Protein AF-C0DS28-F1 (afdb_monomer)

Radius of gyration: 13.43 Å; Cα contacts (8 Å, |Δi|>4): 201; chains: 1; bounding box: 32×34×30 Å

pLDDT: mean 81.68, std 7.48, range [54.5, 90.12]

Nearest PDB structures (foldseek):
  6qbq-assembly1_B  TM=6.627E-01  e=3.419E-02  Saccharomyces cerevisiae
  6qbr-assembly1_B  TM=6.363E-01  e=2.656E-02  Saccharomyces cerevisiae
  6qbp-assembly1_A  TM=6.637E-01  e=1.135E-01  Saccharomyces cerevisiae
  6qbn-assembly1_A  TM=6.583E-01  e=2.003E-01  Saccharomyces cerevisiae S288C
  8aj2-assembly2_B  TM=6.557E-01  e=2.133E-01  Saccharomyces cerevisiae

Structure (mmCIF, N/CA/C/O backbone):
data_AF-C0DS28-F1
#
_entry.id   AF-C0DS28-F1
#
loop_
_atom_site.group_PDB
_atom_site.id
_atom_site.type_symbol
_atom_site.label_atom_id
_atom_site.label_alt_id
_atom_site.label_comp_id
_atom_site.label_asym_id
_atom_site.label_entity_id
_atom_site.label_seq_id
_atom_site.pdbx_PDB_ins_code
_atom_site.Cartn_x
_atom_site.Cartn_y
_atom_site.Cartn_z
_atom_site.occupancy
_atom_site.B_iso_or_equiv
_atom_site.auth_seq_id
_atom_site.auth_comp_id
_atom_site.auth_asym_id
_atom_site.auth_atom_id
_atom_site.pdbx_PDB_model_num
ATOM 1 N N . MET A 1 1 ? 3.382 16.000 1.398 1.00 63.97 1 MET A N 1
ATOM 2 C CA . MET A 1 1 ? 4.067 15.926 2.705 1.00 63.97 1 MET A CA 1
ATOM 3 C C . MET A 1 1 ? 3.490 14.758 3.480 1.00 63.97 1 MET A C 1
ATOM 5 O O . MET A 1 1 ? 2.302 14.824 3.813 1.00 63.97 1 MET A O 1
ATOM 9 N N . PRO A 1 2 ? 4.285 13.699 3.687 1.00 75.31 2 PRO A N 1
ATOM 10 C CA . PRO A 1 2 ? 3.896 12.580 4.529 1.00 75.31 2 PRO A CA 1
ATOM 11 C C . PRO A 1 2 ? 3.785 13.033 5.990 1.00 75.31 2 PRO A C 1
ATOM 13 O O . PRO A 1 2 ? 4.301 14.082 6.381 1.00 75.31 2 PRO A O 1
ATOM 16 N N . PHE A 1 3 ? 3.041 12.278 6.786 1.00 80.44 3 PHE A N 1
ATOM 17 C CA . PHE A 1 3 ? 2.805 12.579 8.196 1.00 80.44 3 PHE A CA 1
ATOM 18 C C . PHE A 1 3 ? 2.773 11.285 9.003 1.00 80.44 3 PHE A C 1
ATOM 20 O O . PHE A 1 3 ? 2.377 10.257 8.460 1.00 80.44 3 PHE A O 1
ATOM 27 N N . PRO A 1 4 ? 3.118 11.315 10.296 1.00 85.75 4 PRO A N 1
ATOM 28 C CA . PRO A 1 4 ? 3.041 10.123 11.121 1.00 85.75 4 PRO A CA 1
ATOM 29 C C . PRO A 1 4 ? 1.586 9.672 11.281 1.00 85.75 4 PRO A C 1
ATOM 31 O O . PRO A 1 4 ? 0.677 10.494 11.484 1.00 85.75 4 PRO A O 1
ATOM 34 N N . VAL A 1 5 ? 1.380 8.358 11.200 1.00 86.94 5 VAL A N 1
ATOM 35 C CA . VAL A 1 5 ? 0.074 7.711 11.362 1.00 86.94 5 VAL A CA 1
ATOM 36 C C . VAL A 1 5 ? 0.092 6.754 12.544 1.00 86.94 5 VAL A C 1
ATOM 38 O O . VAL A 1 5 ? 1.095 6.110 12.845 1.00 86.94 5 VAL A O 1
ATOM 41 N N . GLU A 1 6 ? -1.039 6.667 13.235 1.00 87.19 6 GLU A N 1
ATOM 42 C CA . GLU A 1 6 ? -1.173 5.764 14.371 1.00 87.19 6 GLU A CA 1
ATOM 43 C C . GLU A 1 6 ? -1.236 4.290 13.919 1.00 87.19 6 GLU A C 1
ATOM 45 O O . GLU A 1 6 ? -1.882 3.983 12.909 1.00 87.19 6 GLU A O 1
ATOM 50 N N . PRO A 1 7 ? -0.678 3.347 14.705 1.00 85.94 7 PRO A N 1
ATOM 51 C CA . PRO A 1 7 ? -0.643 1.923 14.357 1.00 85.94 7 PRO A CA 1
ATOM 52 C C . PRO A 1 7 ? -2.016 1.305 14.066 1.00 85.94 7 PRO A C 1
ATOM 54 O O . PRO A 1 7 ? -2.116 0.387 13.257 1.00 85.94 7 PRO A O 1
ATOM 57 N N . LYS A 1 8 ? -3.088 1.824 14.678 1.00 90.12 8 LYS A N 1
ATOM 58 C CA . LYS A 1 8 ? -4.466 1.360 14.449 1.00 90.12 8 LYS A CA 1
ATOM 59 C C . LYS A 1 8 ? -4.916 1.485 12.988 1.00 90.12 8 LYS A C 1
ATOM 61 O O . LYS A 1 8 ? -5.656 0.633 12.512 1.00 90.12 8 LYS A O 1
ATOM 66 N N . TYR A 1 9 ? -4.450 2.505 12.264 1.00 88.06 9 TYR A N 1
ATOM 67 C CA . TYR A 1 9 ? -4.789 2.689 10.848 1.00 88.06 9 TYR A CA 1
ATOM 68 C C . TYR A 1 9 ? -3.986 1.747 9.949 1.00 88.06 9 TYR A C 1
ATOM 70 O O . TYR A 1 9 ? -4.501 1.259 8.947 1.00 88.06 9 TYR A O 1
ATOM 78 N N . ILE A 1 10 ? -2.747 1.435 10.342 1.00 88.25 10 ILE A N 1
ATOM 79 C CA . ILE A 1 10 ? -1.926 0.415 9.679 1.00 88.25 10 ILE A CA 1
ATOM 80 C C . ILE A 1 10 ? -2.580 -0.963 9.850 1.00 88.25 10 ILE A C 1
ATOM 82 O O . ILE A 1 10 ? -2.760 -1.676 8.869 1.00 88.25 10 ILE A O 1
ATOM 86 N N . GLN A 1 11 ? -3.019 -1.300 11.067 1.00 88.44 11 GLN A N 1
ATOM 87 C CA . GLN A 1 11 ? -3.743 -2.546 11.345 1.00 88.44 11 GLN A CA 1
ATOM 88 C C . GLN A 1 11 ? -5.057 -2.637 10.564 1.00 88.44 11 GLN A C 1
ATOM 90 O O . GLN A 1 11 ? -5.368 -3.689 10.011 1.00 88.44 11 GLN A O 1
ATOM 95 N N . ALA A 1 12 ? -5.817 -1.542 10.476 1.00 88.94 12 ALA A N 1
ATOM 96 C CA . ALA A 1 12 ? -7.035 -1.501 9.671 1.00 88.94 12 ALA A CA 1
ATOM 97 C C . ALA A 1 12 ? -6.744 -1.760 8.183 1.00 88.94 12 ALA A C 1
ATOM 99 O O . ALA A 1 12 ? -7.498 -2.472 7.521 1.00 88.94 12 ALA A O 1
ATOM 100 N N . ALA A 1 13 ? -5.632 -1.231 7.663 1.00 88.12 13 ALA A N 1
ATOM 101 C CA . ALA A 1 13 ? -5.209 -1.493 6.294 1.00 88.12 13 ALA A CA 1
ATOM 102 C C . ALA A 1 13 ? -4.792 -2.961 6.086 1.00 88.12 13 ALA A C 1
ATOM 104 O O . ALA A 1 13 ? -5.223 -3.568 5.110 1.00 88.12 13 ALA A O 1
ATOM 105 N N . GLU A 1 14 ? -4.036 -3.561 7.014 1.00 88.81 14 GLU A N 1
ATOM 106 C CA . GLU A 1 14 ? -3.701 -4.998 6.987 1.00 88.81 14 GLU A CA 1
ATOM 107 C C . GLU A 1 14 ? -4.966 -5.874 6.999 1.00 88.81 14 GLU A C 1
ATOM 109 O O . GLU A 1 14 ? -5.082 -6.814 6.214 1.00 88.81 14 GLU A O 1
ATOM 114 N N . GLN A 1 15 ? -5.949 -5.539 7.842 1.00 88.00 15 GLN A N 1
ATOM 115 C CA . GLN A 1 15 ? -7.232 -6.245 7.896 1.00 88.00 15 GLN A CA 1
ATOM 116 C C . GLN A 1 15 ? -8.022 -6.124 6.589 1.00 88.00 15 GLN A C 1
ATOM 118 O O . GLN A 1 15 ? -8.579 -7.116 6.127 1.00 88.00 15 GLN A O 1
ATOM 123 N N . ALA A 1 16 ? -8.049 -4.936 5.978 1.00 87.31 16 ALA A N 1
ATOM 124 C CA . ALA A 1 16 ? -8.717 -4.718 4.697 1.00 87.31 16 ALA A CA 1
ATOM 125 C C . ALA A 1 16 ? -8.026 -5.463 3.541 1.00 87.31 16 ALA A C 1
ATOM 127 O O . ALA A 1 16 ? -8.694 -5.968 2.642 1.00 87.31 16 ALA A O 1
ATOM 128 N N . LEU A 1 17 ? -6.693 -5.551 3.572 1.00 85.62 17 LEU A N 1
ATOM 129 C CA . LEU A 1 17 ? -5.894 -6.263 2.574 1.00 85.62 17 LEU A CA 1
ATOM 130 C C . LEU A 1 17 ? -5.904 -7.787 2.773 1.00 85.62 17 LEU A C 1
ATOM 132 O O . LEU A 1 17 ? -5.643 -8.528 1.821 1.00 85.62 17 LEU A O 1
ATOM 136 N N . GLY A 1 18 ? -6.195 -8.250 3.993 1.00 84.62 18 GLY A N 1
ATOM 137 C CA . GLY A 1 18 ? -6.151 -9.660 4.380 1.00 84.62 18 GLY A CA 1
ATOM 138 C C . GLY A 1 18 ? -4.730 -10.228 4.486 1.00 84.62 18 GLY A C 1
ATOM 139 O O . GLY A 1 18 ? -4.562 -11.445 4.443 1.00 84.62 18 GLY A O 1
ATOM 140 N N . ILE A 1 19 ? -3.709 -9.370 4.593 1.00 85.12 19 ILE A N 1
ATOM 141 C CA . ILE A 1 19 ? -2.293 -9.757 4.674 1.00 85.12 19 ILE A CA 1
ATOM 142 C C . ILE A 1 19 ? -1.511 -8.775 5.550 1.00 85.12 1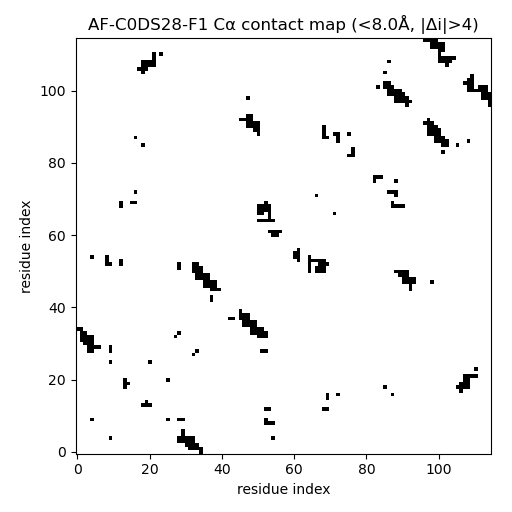9 ILE A C 1
ATOM 144 O O . ILE A 1 19 ? -1.844 -7.590 5.624 1.00 85.12 19 ILE A O 1
ATOM 148 N N . GLN A 1 20 ? -0.465 -9.263 6.219 1.00 86.94 20 GLN A N 1
ATOM 149 C CA . GLN A 1 20 ? 0.406 -8.419 7.030 1.00 86.94 20 GLN A CA 1
ATOM 150 C C . GLN A 1 20 ? 1.440 -7.687 6.172 1.00 86.94 20 GLN A C 1
ATOM 152 O O . GLN A 1 20 ? 2.112 -8.287 5.328 1.00 86.94 20 GLN A O 1
ATOM 157 N N . LEU A 1 21 ? 1.587 -6.387 6.432 1.00 85.31 21 LEU A N 1
ATOM 158 C CA . LEU A 1 21 ? 2.605 -5.538 5.824 1.00 85.31 21 LEU A CA 1
ATOM 159 C C . LEU A 1 21 ? 3.982 -5.832 6.447 1.00 85.31 21 LEU A C 1
ATOM 161 O O . LEU A 1 21 ? 4.059 -6.117 7.652 1.00 85.31 21 LEU A O 1
ATOM 165 N N . PRO A 1 22 ? 5.083 -5.694 5.684 1.00 85.69 22 PRO A N 1
ATOM 166 C CA . PRO A 1 22 ? 6.420 -5.943 6.206 1.00 85.69 22 PRO A CA 1
ATOM 167 C C . PRO A 1 22 ? 6.759 -4.978 7.352 1.00 85.69 22 PRO A C 1
ATOM 169 O O . PRO A 1 22 ? 6.376 -3.801 7.299 1.00 85.69 22 PRO A O 1
ATOM 172 N N . PRO A 1 23 ? 7.518 -5.408 8.377 1.00 83.88 23 PRO A N 1
ATOM 173 C CA . PRO A 1 23 ? 7.873 -4.562 9.519 1.00 83.88 23 PRO A CA 1
ATOM 174 C C . PRO A 1 23 ? 8.538 -3.240 9.117 1.00 83.88 23 PRO A C 1
ATOM 176 O O . PRO A 1 23 ? 8.198 -2.194 9.669 1.00 83.88 23 PRO A O 1
ATOM 179 N N . ARG A 1 24 ? 9.434 -3.264 8.118 1.00 84.06 24 ARG A N 1
ATOM 180 C CA . ARG A 1 24 ? 10.084 -2.053 7.591 1.00 84.06 24 ARG A CA 1
ATOM 181 C C . ARG A 1 24 ? 9.089 -1.081 6.967 1.00 84.06 24 ARG A C 1
ATOM 183 O O . ARG A 1 24 ? 9.159 0.1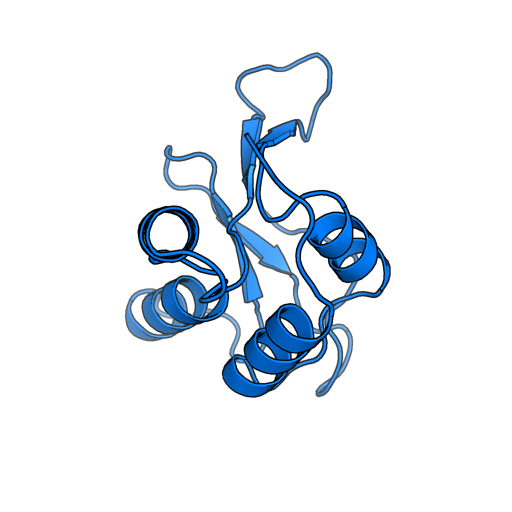16 7.235 1.00 84.06 24 ARG A O 1
ATOM 190 N N . PHE A 1 25 ? 8.134 -1.589 6.190 1.00 84.31 25 PHE A N 1
ATOM 191 C CA . PHE A 1 25 ? 7.101 -0.756 5.581 1.00 84.31 25 PHE A CA 1
ATOM 192 C C . PHE A 1 25 ? 6.170 -0.156 6.639 1.00 84.31 25 PHE A C 1
ATOM 194 O O . PHE A 1 25 ? 5.840 1.023 6.570 1.00 84.31 25 PHE A O 1
ATOM 201 N N . LYS A 1 26 ? 5.827 -0.918 7.687 1.00 87.31 26 LYS A N 1
ATOM 202 C CA . LYS A 1 26 ? 5.060 -0.399 8.830 1.00 87.31 26 LYS A CA 1
ATOM 203 C C . LYS A 1 26 ? 5.795 0.699 9.588 1.00 87.31 26 LYS A C 1
ATOM 205 O O . LYS A 1 26 ? 5.188 1.717 9.907 1.00 87.31 26 LYS A O 1
ATOM 210 N N . ALA A 1 27 ? 7.087 0.510 9.862 1.00 86.56 27 ALA A N 1
ATOM 211 C CA . ALA A 1 27 ? 7.909 1.527 10.513 1.00 86.56 27 ALA A CA 1
ATOM 212 C C . ALA A 1 27 ? 7.954 2.813 9.678 1.00 86.56 27 ALA A C 1
ATOM 214 O O . ALA A 1 27 ? 7.780 3.904 10.222 1.00 86.56 27 ALA A O 1
ATOM 215 N N . ARG A 1 28 ? 8.092 2.671 8.353 1.00 86.94 28 ARG A N 1
ATOM 216 C CA . ARG A 1 28 ? 8.028 3.796 7.422 1.00 86.94 28 ARG A CA 1
ATOM 217 C C . ARG A 1 28 ? 6.674 4.489 7.471 1.00 86.94 28 ARG A C 1
ATOM 219 O O . ARG A 1 28 ? 6.654 5.670 7.765 1.00 86.94 28 ARG A O 1
ATOM 226 N N . LEU A 1 29 ? 5.565 3.773 7.271 1.00 87.69 29 LEU A N 1
ATOM 227 C CA . LEU A 1 29 ? 4.215 4.349 7.322 1.00 87.69 29 LEU A CA 1
ATOM 228 C C . LEU A 1 29 ? 3.941 5.063 8.649 1.00 87.69 29 LEU A C 1
ATOM 230 O O . LEU A 1 29 ? 3.343 6.136 8.663 1.00 87.69 29 LEU A O 1
ATOM 234 N N . SER A 1 30 ? 4.407 4.488 9.762 1.00 86.75 30 SER A N 1
ATOM 235 C CA . SER A 1 30 ? 4.250 5.073 11.094 1.00 86.75 30 SER A CA 1
ATOM 236 C C . SER A 1 30 ? 4.963 6.420 11.237 1.00 86.75 30 SER A C 1
ATOM 238 O O . SER A 1 30 ? 4.454 7.285 11.950 1.00 86.75 30 SER A O 1
ATOM 240 N N . ALA A 1 31 ? 6.112 6.604 10.584 1.00 86.25 31 ALA A N 1
ATOM 241 C CA . ALA A 1 31 ? 6.831 7.876 10.554 1.00 86.25 31 ALA A CA 1
ATOM 242 C C . ALA A 1 31 ? 6.282 8.821 9.468 1.00 86.25 31 ALA A C 1
ATOM 244 O O . ALA A 1 31 ? 6.087 10.013 9.704 1.00 86.25 31 ALA A O 1
ATOM 245 N N . GLU A 1 32 ? 5.998 8.261 8.296 1.00 86.38 32 GLU A N 1
ATOM 246 C CA . GLU A 1 32 ? 5.680 8.928 7.043 1.00 86.38 32 GLU A CA 1
ATOM 247 C C . GLU A 1 32 ? 4.598 8.141 6.286 1.00 86.38 32 GLU A C 1
ATOM 249 O O . GLU A 1 32 ? 4.868 7.194 5.549 1.00 86.38 32 GLU A O 1
ATOM 254 N N . ASN A 1 33 ? 3.340 8.534 6.474 1.00 86.75 33 ASN A N 1
ATOM 255 C CA . ASN A 1 33 ? 2.198 7.921 5.810 1.00 86.75 33 ASN A CA 1
ATOM 256 C C . ASN A 1 33 ? 2.101 8.374 4.345 1.00 86.75 33 ASN A C 1
ATOM 258 O O . ASN A 1 33 ? 1.610 9.472 4.059 1.00 86.75 33 ASN A O 1
ATOM 262 N N . GLY A 1 34 ? 2.580 7.522 3.440 1.00 85.31 34 GLY A N 1
ATOM 263 C CA . GLY A 1 34 ? 2.789 7.835 2.027 1.00 85.31 34 GLY A CA 1
ATOM 264 C C . GLY A 1 34 ? 4.122 8.553 1.808 1.00 85.31 34 GLY A C 1
ATOM 265 O O . GLY A 1 34 ? 5.090 8.323 2.530 1.00 85.31 34 GLY A O 1
ATOM 266 N N . GLY A 1 35 ? 4.169 9.452 0.830 1.00 84.62 35 GLY A N 1
ATOM 267 C CA . GLY A 1 35 ? 5.374 10.217 0.498 1.00 84.62 35 GLY A CA 1
ATOM 268 C C . GLY A 1 35 ? 5.964 9.780 -0.832 1.00 84.62 35 GLY A C 1
ATOM 269 O O . GLY A 1 35 ? 5.266 9.184 -1.641 1.00 84.62 35 GLY A O 1
ATOM 270 N N . GLU A 1 36 ? 7.230 10.101 -1.059 1.00 84.94 36 GLU A N 1
ATOM 271 C CA . GLU A 1 36 ? 7.930 9.794 -2.304 1.00 84.94 36 GLU A CA 1
ATOM 272 C C . GLU A 1 36 ? 9.200 9.002 -1.994 1.00 84.94 36 GLU A C 1
ATOM 274 O O . GLU A 1 36 ? 9.847 9.214 -0.961 1.00 84.94 36 GLU A O 1
ATOM 279 N N . ILE A 1 37 ? 9.524 8.049 -2.861 1.00 85.62 37 ILE A N 1
ATOM 280 C CA . ILE A 1 37 ? 10.782 7.316 -2.839 1.00 85.62 37 ILE A CA 1
ATOM 281 C C . ILE A 1 37 ? 11.471 7.436 -4.180 1.00 85.62 37 ILE A C 1
ATOM 283 O O . ILE A 1 37 ? 10.825 7.371 -5.215 1.00 85.62 37 ILE A O 1
ATOM 287 N N . LEU A 1 38 ? 12.790 7.549 -4.137 1.00 82.56 38 LEU A N 1
ATOM 288 C CA . LEU A 1 38 ? 13.641 7.385 -5.302 1.00 82.56 38 LEU A CA 1
ATOM 289 C C . LEU A 1 38 ? 14.207 5.969 -5.245 1.00 82.56 38 LEU A C 1
ATOM 291 O O . LEU A 1 38 ? 14.818 5.595 -4.240 1.00 82.56 38 LEU A O 1
ATOM 295 N N . LEU A 1 39 ? 13.980 5.170 -6.287 1.00 79.56 39 LEU A N 1
ATOM 296 C CA . LEU A 1 39 ? 14.634 3.860 -6.401 1.00 79.56 39 LEU A CA 1
ATOM 297 C C . LEU A 1 39 ? 16.126 4.012 -6.696 1.00 79.56 39 LEU A C 1
ATOM 299 O O . LEU A 1 39 ? 16.944 3.228 -6.218 1.00 79.56 39 LEU A O 1
ATOM 303 N N . GLU A 1 40 ? 16.469 5.064 -7.431 1.00 81.00 40 GLU A N 1
ATOM 304 C CA . GLU A 1 40 ? 17.831 5.448 -7.759 1.00 81.00 40 GLU A CA 1
ATOM 305 C C . GLU A 1 40 ? 18.059 6.881 -7.261 1.00 81.00 40 GLU A C 1
ATOM 307 O O . GLU A 1 40 ? 17.382 7.797 -7.723 1.00 81.00 40 GLU A O 1
ATOM 312 N N . PRO A 1 41 ? 18.983 7.108 -6.313 1.00 76.06 41 PRO A N 1
ATOM 313 C CA . PRO A 1 41 ? 19.151 8.418 -5.680 1.00 76.06 41 PRO A CA 1
ATOM 314 C C . PRO A 1 41 ? 19.613 9.522 -6.645 1.00 76.06 41 PRO A C 1
ATOM 316 O O . PRO A 1 41 ? 19.370 10.692 -6.365 1.00 76.06 41 PRO A O 1
ATOM 319 N N . ASP A 1 42 ? 20.249 9.160 -7.762 1.00 81.06 42 ASP A N 1
ATOM 320 C CA . ASP A 1 42 ? 20.723 10.089 -8.796 1.00 81.06 42 ASP A CA 1
ATOM 321 C C . ASP A 1 42 ? 19.745 10.247 -9.978 1.00 81.06 42 ASP A C 1
ATOM 323 O O . ASP A 1 42 ? 20.040 10.988 -10.915 1.00 81.06 42 ASP A O 1
ATOM 327 N N . ASN A 1 43 ? 18.597 9.558 -9.963 1.00 79.81 43 ASN A N 1
ATOM 328 C CA . ASN A 1 43 ? 17.631 9.578 -11.060 1.00 79.81 43 ASN A CA 1
ATOM 329 C C . ASN A 1 43 ? 16.260 10.070 -10.574 1.00 79.81 43 ASN A C 1
ATOM 331 O O . ASN A 1 43 ? 15.501 9.328 -9.948 1.00 79.81 43 ASN A O 1
ATOM 335 N N . GLU A 1 44 ? 15.936 11.328 -10.878 1.00 75.38 44 GLU A N 1
ATOM 336 C CA . GLU A 1 44 ? 14.656 11.948 -10.509 1.00 75.38 44 GLU A CA 1
ATOM 337 C C . GLU A 1 44 ? 13.456 11.281 -11.211 1.00 75.38 44 GLU A C 1
ATOM 339 O O . GLU A 1 44 ? 12.355 11.252 -10.654 1.00 75.38 44 GLU A O 1
ATOM 344 N N . ASP A 1 45 ? 13.669 10.669 -12.382 1.00 78.88 45 ASP A N 1
ATOM 345 C CA . ASP A 1 45 ? 12.641 9.911 -13.107 1.00 78.88 45 ASP A CA 1
ATOM 346 C C . ASP A 1 45 ? 12.301 8.572 -12.424 1.00 78.88 45 ASP A C 1
ATOM 348 O O . ASP A 1 45 ? 11.245 7.992 -12.675 1.00 78.88 45 ASP A O 1
ATOM 352 N N . SER A 1 46 ? 13.149 8.100 -11.503 1.00 81.75 46 SER A N 1
ATOM 353 C CA . SER A 1 46 ? 12.913 6.902 -10.681 1.00 81.75 46 SER A CA 1
ATOM 354 C C . SER A 1 46 ? 12.147 7.223 -9.388 1.00 81.75 46 SER A C 1
ATOM 356 O O . SER A 1 46 ? 12.279 6.510 -8.383 1.00 81.75 46 SER A O 1
ATOM 358 N N . SER A 1 47 ? 11.363 8.307 -9.394 1.00 86.06 47 SER A N 1
ATOM 359 C CA . SER A 1 47 ? 10.500 8.723 -8.290 1.00 86.06 47 SER A CA 1
ATOM 360 C C . SER A 1 47 ? 9.170 7.970 -8.301 1.00 86.06 47 SER A C 1
ATOM 362 O O . SER A 1 47 ? 8.447 7.904 -9.290 1.00 86.06 47 SER A O 1
ATOM 364 N N . PHE A 1 48 ? 8.831 7.396 -7.152 1.00 87.75 48 PHE A N 1
ATOM 365 C CA . PHE A 1 48 ? 7.568 6.718 -6.912 1.00 87.75 48 PHE A CA 1
ATOM 366 C C . PHE A 1 48 ? 6.863 7.356 -5.730 1.00 87.75 48 PHE A C 1
ATOM 368 O O . PHE A 1 48 ? 7.418 7.492 -4.638 1.00 87.75 48 PHE A O 1
ATOM 375 N N . THR A 1 49 ? 5.599 7.699 -5.931 1.00 88.06 49 THR A N 1
ATOM 376 C CA . THR A 1 49 ? 4.718 8.141 -4.861 1.00 88.06 49 THR A CA 1
ATOM 377 C C . THR A 1 49 ? 4.177 6.920 -4.130 1.00 88.06 49 THR A C 1
ATOM 379 O O . THR A 1 49 ? 3.503 6.072 -4.706 1.00 88.06 49 THR A O 1
ATOM 382 N N . LEU A 1 50 ? 4.450 6.829 -2.832 1.00 89.19 50 LEU A N 1
ATOM 383 C CA . LEU A 1 50 ? 3.881 5.807 -1.967 1.00 89.19 50 LEU A CA 1
ATOM 384 C C . LEU A 1 50 ? 2.456 6.169 -1.560 1.00 89.19 50 LEU A C 1
ATOM 386 O O . LEU A 1 50 ? 2.162 7.288 -1.119 1.00 89.19 50 LEU A O 1
ATOM 390 N N . LEU A 1 51 ? 1.589 5.168 -1.621 1.00 88.75 51 LEU A N 1
ATOM 391 C CA . LEU A 1 51 ? 0.213 5.272 -1.182 1.00 88.75 51 LEU A CA 1
ATOM 392 C C . LEU A 1 51 ? 0.129 5.289 0.349 1.00 88.75 51 LEU A C 1
ATOM 394 O O . LEU A 1 51 ? 0.760 4.471 1.027 1.00 88.75 51 LEU A O 1
ATOM 398 N N . PRO A 1 52 ? -0.686 6.183 0.924 1.00 90.12 52 PRO A N 1
ATOM 399 C CA . PRO A 1 52 ? -0.912 6.206 2.358 1.00 90.12 52 PRO A CA 1
ATOM 400 C C . PRO A 1 52 ? -1.872 5.092 2.809 1.00 90.12 52 PRO A C 1
ATOM 402 O O . PRO A 1 52 ? -2.630 4.517 2.025 1.00 90.12 52 PRO A O 1
ATOM 405 N N . VAL A 1 53 ? -1.914 4.834 4.115 1.00 89.44 53 VAL A N 1
ATOM 406 C CA . VAL A 1 53 ? -3.030 4.144 4.774 1.00 89.44 53 VAL A CA 1
ATOM 407 C C . VAL A 1 53 ? -4.161 5.126 5.070 1.00 89.44 53 VAL A C 1
ATOM 409 O O . VAL A 1 53 ? -3.929 6.323 5.269 1.00 89.44 53 VAL A O 1
ATOM 412 N N . PHE A 1 54 ? -5.390 4.611 5.111 1.00 86.50 54 PHE A N 1
ATOM 413 C CA . PHE A 1 54 ? -6.584 5.416 5.344 1.00 86.50 54 PHE A CA 1
ATOM 414 C C . PHE A 1 54 ? -6.587 5.986 6.768 1.00 86.50 54 PHE A C 1
ATOM 416 O O . PHE A 1 54 ? -6.760 5.249 7.738 1.00 86.50 54 PHE A O 1
ATOM 423 N N . ASP A 1 55 ? -6.386 7.300 6.889 1.00 83.44 55 ASP A N 1
ATOM 424 C CA . ASP A 1 55 ? -6.346 8.012 8.168 1.00 83.44 55 ASP A CA 1
ATOM 425 C C . ASP A 1 55 ? -7.590 8.900 8.305 1.00 83.44 55 ASP A C 1
ATOM 427 O O . ASP A 1 55 ? -7.737 9.927 7.632 1.00 83.44 55 ASP A O 1
ATOM 431 N N . THR A 1 56 ? -8.488 8.509 9.212 1.00 80.62 56 THR A N 1
ATOM 432 C CA . THR A 1 56 ? -9.741 9.223 9.499 1.00 80.62 56 THR A CA 1
ATOM 433 C C . THR A 1 56 ? -9.634 10.206 10.666 1.00 80.62 56 THR A C 1
ATOM 435 O O . THR A 1 56 ? -10.659 10.718 11.113 1.00 80.62 56 THR A O 1
ATOM 438 N N . SER A 1 57 ? -8.432 10.475 11.187 1.00 79.31 57 SER A N 1
ATOM 439 C CA . SER A 1 57 ? -8.230 11.363 12.343 1.00 79.31 57 SER A CA 1
ATOM 440 C C . SER A 1 57 ? -8.651 12.812 12.080 1.00 79.31 57 SER A C 1
ATOM 442 O O . SER A 1 57 ? -9.179 13.465 12.975 1.00 79.31 57 SER A O 1
ATOM 444 N N . ASP A 1 58 ? -8.456 13.317 10.858 1.00 79.56 58 ASP A N 1
ATOM 445 C CA . ASP A 1 58 ? -8.799 14.689 10.474 1.00 79.56 58 ASP A CA 1
ATOM 446 C C . ASP A 1 58 ? -9.422 14.738 9.074 1.00 79.56 58 ASP A C 1
ATOM 448 O O . ASP A 1 58 ? -9.006 14.020 8.166 1.00 79.56 58 ASP A O 1
ATOM 452 N N . LYS A 1 59 ? -10.388 15.637 8.851 1.00 78.19 59 LYS A N 1
ATOM 453 C CA . LYS A 1 59 ? -11.075 15.776 7.552 1.00 78.19 59 LYS A CA 1
ATOM 454 C C . LYS A 1 59 ? -10.114 16.087 6.393 1.00 78.19 59 LYS A C 1
ATOM 456 O O . LYS A 1 59 ? -10.374 15.674 5.261 1.00 78.19 59 LYS A O 1
ATOM 461 N N . LYS A 1 60 ? -9.005 16.797 6.644 1.00 78.56 60 LYS A N 1
ATOM 462 C CA . LYS A 1 60 ? -7.954 17.057 5.644 1.00 78.56 60 LYS A CA 1
ATOM 463 C C . LYS A 1 60 ? -7.131 15.801 5.362 1.00 78.56 60 LYS A C 1
ATOM 465 O O . LYS A 1 60 ? -6.790 15.566 4.204 1.00 78.56 60 LYS A O 1
ATOM 470 N N . ARG A 1 61 ? -6.830 15.001 6.391 1.00 77.69 61 ARG A N 1
ATOM 471 C CA . ARG A 1 61 ? -6.112 13.720 6.259 1.00 77.69 61 ARG A CA 1
ATOM 472 C C . ARG A 1 61 ? -6.959 12.680 5.536 1.00 77.69 61 ARG A C 1
ATOM 474 O O . ARG A 1 61 ? -6.460 12.048 4.614 1.00 77.69 61 ARG A O 1
ATOM 481 N N . LEU A 1 62 ? -8.254 12.621 5.834 1.00 77.56 62 LEU A N 1
ATOM 482 C CA . LEU A 1 62 ? -9.209 11.756 5.148 1.00 77.56 62 LEU A CA 1
ATOM 483 C C . LEU A 1 62 ? -9.225 12.050 3.647 1.00 77.56 62 LEU A C 1
ATOM 485 O O . LEU A 1 62 ? -8.987 11.155 2.850 1.00 77.56 62 LEU A O 1
ATOM 489 N N . ARG A 1 63 ? -9.384 13.321 3.248 1.00 73.75 63 ARG A N 1
ATOM 490 C CA . ARG A 1 63 ? -9.341 13.717 1.826 1.00 73.75 63 ARG A CA 1
ATOM 491 C C . ARG A 1 63 ? -8.026 13.360 1.130 1.00 73.75 63 ARG A C 1
ATOM 493 O O . ARG A 1 63 ? -8.049 13.005 -0.041 1.00 73.75 63 ARG A O 1
ATOM 500 N N . ARG A 1 64 ? -6.895 13.473 1.833 1.00 73.19 64 ARG A N 1
ATOM 501 C CA . ARG A 1 64 ? -5.559 13.165 1.295 1.00 73.19 64 ARG A CA 1
ATOM 502 C C . ARG A 1 64 ? -5.249 11.669 1.248 1.00 73.19 64 ARG A C 1
ATOM 504 O O . ARG A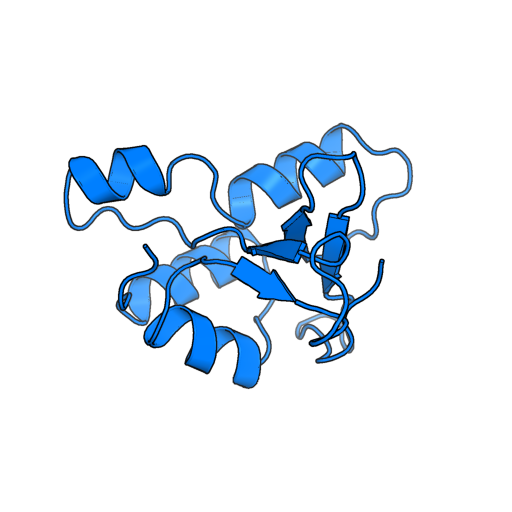 1 64 ? -4.412 11.271 0.455 1.00 73.19 64 ARG A O 1
ATOM 511 N N . THR A 1 65 ? -5.917 10.865 2.071 1.00 75.25 65 THR A N 1
ATOM 512 C CA . THR A 1 65 ? -5.743 9.404 2.138 1.00 75.25 65 THR A CA 1
ATOM 513 C C . THR A 1 65 ? -6.918 8.645 1.521 1.00 75.25 65 THR A C 1
ATOM 515 O O . THR A 1 65 ? -6.999 7.427 1.626 1.00 75.25 65 THR A O 1
ATOM 518 N N . CYS A 1 66 ? -7.834 9.338 0.834 1.00 70.88 66 CYS A N 1
ATOM 519 C CA . CYS A 1 66 ? -8.948 8.709 0.121 1.00 70.88 66 CYS A CA 1
ATOM 520 C C . CYS A 1 66 ? -8.479 7.661 -0.900 1.00 70.88 66 CYS A C 1
ATOM 522 O O . CYS 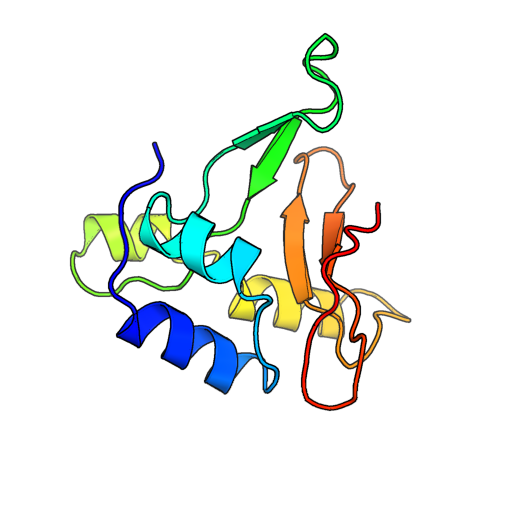A 1 66 ? -9.165 6.656 -1.088 1.00 70.88 66 CYS A O 1
ATOM 524 N N . ASN A 1 67 ? -7.321 7.884 -1.524 1.00 79.12 67 ASN A N 1
ATOM 525 C CA . ASN A 1 67 ? -6.639 6.903 -2.364 1.00 79.12 67 ASN A CA 1
ATOM 526 C C . ASN A 1 67 ? -5.559 6.241 -1.506 1.00 79.12 67 ASN A C 1
ATOM 528 O O . ASN A 1 67 ? -4.451 6.753 -1.379 1.00 79.12 67 ASN A O 1
ATOM 532 N N . HIS A 1 68 ? -5.948 5.177 -0.810 1.00 84.44 68 HIS A N 1
ATOM 533 C CA . HIS A 1 68 ? -5.099 4.445 0.125 1.00 84.44 68 HIS A CA 1
ATOM 534 C C . HIS A 1 68 ? -4.790 3.048 -0.399 1.00 84.44 68 HIS A C 1
ATOM 536 O O . HIS A 1 68 ? -5.532 2.516 -1.227 1.00 84.44 68 HIS A O 1
ATOM 542 N N . ILE A 1 69 ? -3.758 2.423 0.174 1.00 89.06 69 ILE A N 1
ATOM 543 C CA . ILE A 1 69 ? -3.238 1.118 -0.264 1.00 89.06 69 ILE A CA 1
ATOM 544 C C . ILE A 1 69 ? -4.327 0.057 -0.472 1.00 89.06 69 ILE A C 1
ATOM 546 O O . ILE A 1 69 ? -4.295 -0.659 -1.467 1.00 89.06 69 ILE A O 1
ATOM 550 N N . ALA A 1 70 ? -5.324 -0.032 0.416 1.00 87.31 70 ALA A N 1
ATOM 551 C CA . ALA A 1 70 ? -6.360 -1.061 0.323 1.00 87.31 70 ALA A CA 1
ATOM 552 C C . ALA A 1 70 ? -7.301 -0.842 -0.867 1.00 87.31 70 ALA A C 1
ATOM 554 O O . ALA A 1 70 ? -7.622 -1.792 -1.578 1.00 87.31 70 ALA A O 1
ATOM 555 N N . LYS A 1 71 ? -7.701 0.409 -1.116 1.00 88.56 71 LYS A N 1
ATOM 556 C CA . LYS A 1 71 ? -8.572 0.767 -2.236 1.00 88.56 71 LYS A CA 1
ATOM 557 C C . LYS A 1 71 ? -7.860 0.603 -3.575 1.00 88.56 71 LYS A C 1
ATOM 559 O O . LYS A 1 71 ? -8.426 -0.002 -4.479 1.00 88.56 71 LYS A O 1
ATOM 564 N N . GLU A 1 72 ? -6.630 1.097 -3.690 1.00 87.94 72 GLU A N 1
ATOM 565 C CA . GLU A 1 72 ? -5.863 0.980 -4.936 1.00 87.94 72 GLU A CA 1
ATOM 566 C C . GLU A 1 72 ? -5.510 -0.483 -5.226 1.00 87.94 72 GLU A C 1
ATOM 568 O O . GLU A 1 72 ? -5.671 -0.939 -6.353 1.00 87.94 72 GLU A O 1
ATOM 573 N N . THR A 1 73 ? -5.148 -1.266 -4.200 1.00 87.56 73 THR A N 1
ATOM 574 C CA . THR A 1 73 ? -4.928 -2.715 -4.352 1.00 87.56 73 THR A CA 1
ATOM 575 C C . THR A 1 73 ? -6.204 -3.441 -4.785 1.00 87.56 73 THR A C 1
ATOM 577 O O . THR A 1 73 ? -6.140 -4.313 -5.648 1.00 87.56 73 THR A O 1
ATOM 580 N N . ALA A 1 74 ? -7.369 -3.107 -4.218 1.00 86.62 74 ALA A N 1
ATOM 581 C CA . ALA A 1 74 ? -8.642 -3.699 -4.634 1.00 86.62 74 ALA A CA 1
ATOM 582 C C . ALA A 1 74 ? -8.975 -3.352 -6.095 1.00 86.62 74 ALA A C 1
ATOM 584 O O . ALA A 1 74 ? -9.244 -4.249 -6.888 1.00 86.62 74 ALA A O 1
ATOM 585 N N . SER A 1 75 ? -8.844 -2.077 -6.468 1.00 86.62 75 SER A N 1
ATOM 586 C CA . SER A 1 75 ? -9.056 -1.604 -7.841 1.00 86.62 75 SER A CA 1
ATOM 587 C C . SER A 1 75 ? -8.108 -2.280 -8.839 1.00 86.62 75 SER A C 1
ATOM 589 O O . SER A 1 75 ? -8.533 -2.701 -9.917 1.00 86.62 75 SER A O 1
ATOM 591 N N . ALA A 1 76 ? -6.832 -2.448 -8.471 1.00 85.88 76 ALA A N 1
ATOM 592 C CA . ALA A 1 76 ? -5.840 -3.152 -9.280 1.00 85.88 76 ALA A CA 1
ATOM 593 C C . ALA A 1 76 ? -6.196 -4.634 -9.455 1.00 85.88 76 ALA A C 1
ATOM 595 O O . ALA A 1 76 ? -6.120 -5.146 -10.567 1.00 85.88 76 ALA A O 1
ATOM 596 N N . ARG A 1 77 ? -6.661 -5.314 -8.398 1.00 85.12 77 ARG A N 1
ATOM 597 C CA . ARG A 1 77 ? -7.138 -6.708 -8.480 1.00 85.12 77 ARG A CA 1
ATOM 598 C C . ARG A 1 77 ? -8.333 -6.872 -9.418 1.00 85.12 77 ARG A C 1
ATOM 600 O O . ARG A 1 77 ? -8.442 -7.902 -10.074 1.00 85.12 77 ARG A O 1
ATOM 607 N N . GLU A 1 78 ? -9.225 -5.886 -9.466 1.00 85.06 78 GLU A N 1
ATOM 608 C CA . GLU A 1 78 ? -10.400 -5.911 -10.343 1.00 85.06 78 GLU A CA 1
ATOM 609 C C . GLU A 1 78 ? -10.057 -5.548 -11.795 1.00 85.06 78 GLU A C 1
ATOM 611 O O . GLU A 1 78 ? -10.592 -6.150 -12.725 1.00 85.06 78 GLU A O 1
ATOM 616 N N . SER A 1 79 ? -9.161 -4.579 -11.998 1.00 84.25 79 SER A N 1
ATOM 617 C CA . SER A 1 79 ? -8.873 -4.005 -13.319 1.00 84.25 79 SER A CA 1
ATOM 618 C C . SER A 1 79 ? -7.729 -4.705 -14.059 1.00 84.25 79 SER A C 1
ATOM 620 O O . SER A 1 79 ? -7.739 -4.768 -15.288 1.00 84.25 79 SER A O 1
ATOM 622 N N . TRP A 1 80 ? -6.732 -5.234 -13.342 1.00 82.31 80 TRP A N 1
ATOM 623 C CA . TRP A 1 80 ? -5.549 -5.858 -13.933 1.00 82.31 80 TRP A CA 1
ATOM 624 C C . TRP A 1 80 ? -5.705 -7.381 -14.001 1.00 82.31 80 TRP A C 1
ATOM 626 O O . TRP A 1 80 ? -5.598 -8.108 -13.011 1.00 82.31 80 TRP A O 1
ATOM 636 N N . HIS A 1 81 ? -5.915 -7.885 -15.218 1.00 77.00 81 HIS A N 1
ATOM 637 C CA . HIS A 1 81 ? -5.955 -9.319 -15.482 1.00 77.00 81 HIS A CA 1
ATOM 638 C C . HIS A 1 81 ? -4.595 -9.973 -15.182 1.00 77.00 81 HIS A C 1
ATOM 640 O O . HIS A 1 81 ? -3.604 -9.682 -15.848 1.00 77.00 81 HIS A O 1
ATOM 646 N N . GLY A 1 82 ? -4.556 -10.863 -14.185 1.00 78.50 82 GLY A N 1
ATOM 647 C CA . GLY A 1 82 ? -3.332 -11.544 -13.747 1.00 78.50 82 GLY A CA 1
ATOM 648 C C . GLY A 1 82 ? -2.637 -10.915 -12.535 1.00 78.50 82 GLY A C 1
ATOM 649 O O . GLY A 1 8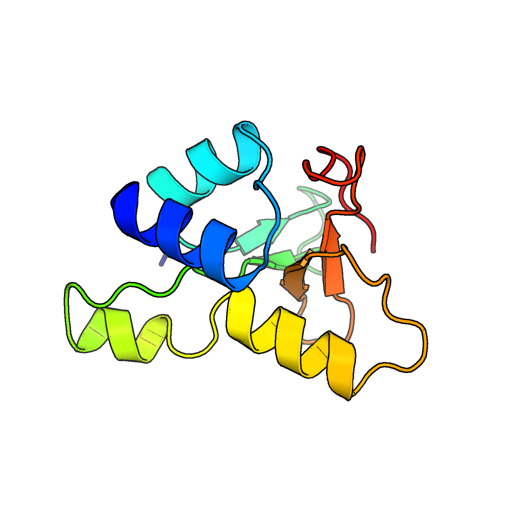2 ? -1.549 -11.364 -12.180 1.00 78.50 82 GLY A O 1
ATOM 650 N N . PHE A 1 83 ? -3.250 -9.922 -11.877 1.00 79.62 83 PHE A N 1
ATOM 651 C CA . PHE A 1 83 ? -2.714 -9.378 -10.631 1.00 79.62 83 PHE A CA 1
ATOM 652 C C . PHE A 1 83 ? -2.527 -10.486 -9.575 1.00 79.62 83 PHE A C 1
ATOM 654 O O . PHE A 1 83 ? -3.456 -11.276 -9.350 1.00 79.62 83 PHE A O 1
ATOM 661 N N . PRO A 1 84 ? -1.372 -10.565 -8.888 1.00 78.44 84 PRO A N 1
ATOM 662 C CA . PRO A 1 84 ? -1.144 -11.617 -7.909 1.00 78.44 84 PRO A CA 1
ATOM 663 C C . PRO A 1 84 ? -2.137 -11.494 -6.748 1.00 78.44 84 PRO A C 1
ATOM 665 O O . PRO A 1 84 ? -2.260 -10.443 -6.121 1.00 78.44 84 PRO A O 1
ATOM 668 N N . THR A 1 85 ? -2.832 -12.583 -6.416 1.00 72.06 85 THR A N 1
ATOM 669 C CA . THR A 1 85 ? -3.985 -12.576 -5.493 1.00 72.06 85 THR A CA 1
ATOM 670 C C . THR A 1 85 ? -3.670 -12.000 -4.109 1.00 72.06 85 THR A C 1
ATOM 672 O O . THR A 1 85 ? -4.547 -11.444 -3.452 1.00 72.06 85 THR A O 1
ATOM 675 N N . GLN A 1 86 ? -2.417 -12.110 -3.668 1.00 79.12 86 GLN A N 1
ATOM 676 C CA . GLN A 1 86 ? -1.953 -11.623 -2.367 1.00 79.12 86 GLN A CA 1
ATOM 677 C C . GLN A 1 86 ? -0.928 -10.486 -2.473 1.00 79.12 86 GLN A C 1
ATOM 679 O O . GLN A 1 86 ? -0.342 -10.109 -1.462 1.00 79.12 86 GLN A O 1
ATOM 684 N N . ALA A 1 87 ? -0.705 -9.932 -3.668 1.00 84.81 87 ALA A N 1
ATOM 685 C CA . ALA A 1 87 ? 0.120 -8.740 -3.803 1.00 84.81 87 ALA A CA 1
ATOM 686 C C . ALA A 1 87 ? -0.600 -7.516 -3.230 1.00 84.81 87 ALA A C 1
ATOM 688 O O . ALA A 1 87 ? -1.840 -7.454 -3.181 1.00 84.81 87 ALA A O 1
ATOM 689 N N . VAL A 1 88 ? 0.200 -6.547 -2.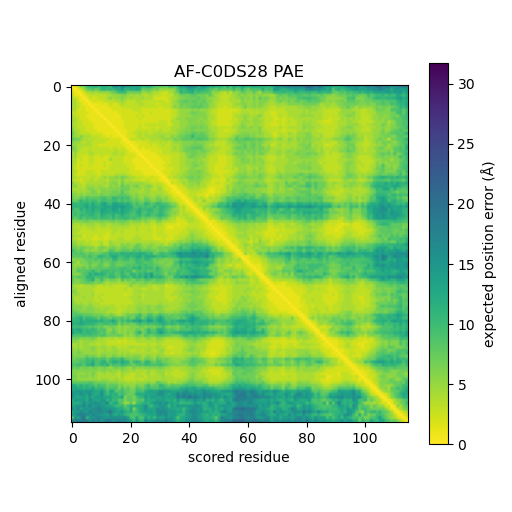797 1.00 87.31 88 VAL A N 1
ATOM 690 C CA . VAL A 1 88 ? -0.268 -5.252 -2.309 1.00 87.31 88 VAL A CA 1
ATOM 691 C C . VAL A 1 88 ? 0.431 -4.151 -3.078 1.00 87.31 88 VAL A C 1
ATOM 693 O O . VAL A 1 88 ? 1.657 -4.123 -3.158 1.00 87.31 88 VAL A O 1
ATOM 696 N N . LEU A 1 89 ? -0.373 -3.246 -3.625 1.00 88.75 89 LEU A N 1
ATOM 697 C CA . LEU A 1 89 ? 0.102 -2.060 -4.312 1.00 88.75 89 LEU A CA 1
ATOM 698 C C . LEU A 1 89 ? 0.442 -1.002 -3.264 1.00 88.75 89 LEU A C 1
ATOM 700 O O . LEU A 1 89 ? -0.407 -0.603 -2.462 1.00 88.75 89 LEU A O 1
ATOM 704 N N . ILE A 1 90 ? 1.710 -0.601 -3.240 1.00 88.62 90 ILE A N 1
ATOM 705 C CA . ILE A 1 90 ? 2.252 0.320 -2.235 1.00 88.62 90 ILE A CA 1
ATOM 706 C C . ILE A 1 90 ? 2.587 1.696 -2.798 1.00 88.62 90 ILE A C 1
ATOM 708 O O . ILE A 1 90 ? 2.777 2.625 -2.017 1.00 88.62 90 ILE A O 1
ATOM 712 N N . GLY A 1 91 ? 2.641 1.847 -4.118 1.00 88.69 91 GLY A N 1
ATOM 713 C CA . GLY A 1 91 ? 2.938 3.115 -4.767 1.00 88.69 91 GLY A CA 1
ATOM 714 C C . GLY A 1 91 ? 2.884 3.027 -6.284 1.00 88.69 91 GLY A C 1
ATOM 715 O O . GLY A 1 91 ? 2.705 1.945 -6.841 1.00 88.69 91 GLY A O 1
ATOM 716 N N . ASP A 1 92 ? 3.061 4.171 -6.926 1.00 88.38 92 ASP A N 1
ATOM 717 C CA . ASP A 1 92 ? 3.074 4.339 -8.376 1.00 88.38 92 ASP A CA 1
ATOM 718 C C . ASP A 1 92 ? 3.970 5.522 -8.770 1.00 88.38 92 ASP A C 1
ATOM 720 O O . ASP A 1 92 ? 4.219 6.415 -7.957 1.00 88.38 92 ASP A O 1
ATOM 724 N N . ASN A 1 93 ? 4.474 5.537 -10.001 1.00 86.31 93 ASN A N 1
ATOM 725 C CA . ASN A 1 93 ? 5.254 6.664 -10.532 1.00 86.31 93 ASN A CA 1
ATOM 726 C C . ASN A 1 93 ? 4.410 7.679 -11.319 1.00 86.31 93 ASN A C 1
ATOM 728 O O . ASN A 1 93 ? 4.966 8.529 -12.006 1.00 86.31 93 ASN A O 1
ATOM 732 N N . GLN A 1 94 ? 3.076 7.575 -11.296 1.00 77.38 94 GLN A N 1
ATOM 733 C CA . GLN A 1 94 ? 2.152 8.367 -12.123 1.00 77.38 94 GLN A CA 1
ATOM 734 C C . GLN A 1 94 ? 2.373 8.276 -13.651 1.00 77.38 94 GLN A C 1
ATOM 736 O O . GLN A 1 94 ? 1.654 8.927 -14.411 1.00 77.38 94 GLN A O 1
ATOM 741 N N . CYS A 1 95 ? 3.298 7.431 -14.112 1.00 78.31 95 CYS A N 1
ATOM 742 C CA . CYS A 1 95 ? 3.585 7.144 -15.520 1.00 78.31 95 CYS A CA 1
ATOM 743 C C . CYS A 1 95 ? 3.077 5.760 -15.958 1.00 78.31 95 CYS A C 1
ATOM 745 O O . CYS A 1 95 ? 3.131 5.439 -17.144 1.00 78.31 95 CYS A O 1
ATOM 747 N N . GLY A 1 96 ? 2.516 4.978 -15.029 1.00 75.69 96 GLY A N 1
ATOM 748 C CA . GLY A 1 96 ? 1.898 3.675 -15.289 1.00 75.69 96 GLY A CA 1
ATOM 749 C C . GLY A 1 96 ? 2.630 2.490 -14.661 1.00 75.69 96 GLY A C 1
ATOM 750 O O . GLY A 1 96 ? 2.104 1.379 -14.717 1.00 75.69 96 GLY A O 1
ATOM 751 N N . ASP A 1 97 ? 3.787 2.718 -14.037 1.00 84.06 97 ASP A N 1
ATOM 752 C CA . ASP A 1 97 ? 4.497 1.701 -13.266 1.00 84.06 97 ASP A CA 1
ATOM 753 C C . ASP A 1 97 ? 4.012 1.705 -11.815 1.00 84.06 97 ASP A C 1
ATOM 755 O O . ASP A 1 97 ? 3.799 2.756 -11.196 1.00 84.06 97 ASP A O 1
ATOM 759 N N . PHE A 1 98 ? 3.856 0.508 -11.256 1.00 85.69 98 PHE A N 1
ATOM 760 C CA . PHE A 1 98 ? 3.334 0.300 -9.912 1.00 85.69 98 PHE A CA 1
ATOM 761 C C . PHE A 1 98 ? 4.353 -0.437 -9.059 1.00 85.69 98 PHE A C 1
ATOM 763 O O . PHE A 1 98 ? 4.969 -1.399 -9.497 1.00 85.69 98 PHE A O 1
ATOM 770 N N . LEU A 1 99 ? 4.467 -0.035 -7.797 1.00 86.25 99 LEU A N 1
ATOM 771 C CA . LEU A 1 99 ? 5.251 -0.767 -6.816 1.00 86.25 99 LEU A CA 1
ATOM 772 C C . LEU A 1 99 ? 4.370 -1.781 -6.114 1.00 86.25 99 LEU A C 1
ATOM 774 O O . LEU A 1 99 ? 3.396 -1.429 -5.435 1.00 86.25 99 LEU A O 1
ATOM 778 N N . LEU A 1 100 ? 4.762 -3.042 -6.237 1.00 86.12 100 LEU A N 1
ATOM 779 C CA . LEU A 1 100 ? 4.078 -4.156 -5.608 1.00 86.12 100 LEU A CA 1
ATOM 780 C C . LEU A 1 100 ? 4.964 -4.787 -4.540 1.00 86.12 100 LEU A C 1
ATOM 782 O O . LEU A 1 100 ? 6.143 -5.067 -4.760 1.00 86.12 100 LEU A O 1
ATOM 786 N N . LEU A 1 101 ? 4.358 -5.075 -3.392 1.00 83.94 101 LEU A N 1
ATOM 787 C CA . LEU A 1 101 ? 4.884 -6.056 -2.455 1.00 83.94 101 LEU A CA 1
ATOM 788 C C . LEU A 1 101 ? 4.248 -7.403 -2.772 1.00 83.94 101 LEU A C 1
ATOM 790 O O . LEU A 1 101 ? 3.019 -7.528 -2.800 1.00 83.94 101 LEU A O 1
ATOM 794 N N . LEU A 1 102 ? 5.087 -8.409 -2.997 1.00 81.75 102 LEU A N 1
ATOM 795 C CA . LEU A 1 102 ? 4.645 -9.785 -3.189 1.00 81.75 102 LEU A CA 1
ATOM 796 C C . LEU A 1 102 ? 4.599 -10.528 -1.848 1.00 81.75 102 LEU A C 1
ATOM 798 O O . LEU A 1 102 ? 5.390 -10.232 -0.953 1.00 81.75 102 LEU A O 1
ATOM 802 N N . PRO A 1 103 ? 3.691 -11.502 -1.685 1.00 77.44 103 PRO A N 1
ATOM 803 C CA . PRO A 1 103 ? 3.687 -12.377 -0.518 1.00 77.44 103 PRO A CA 1
ATOM 804 C C . PRO A 1 103 ? 4.983 -13.201 -0.457 1.00 77.44 103 PRO A C 1
ATOM 806 O O . PRO A 1 103 ? 5.326 -13.896 -1.409 1.00 77.44 103 PRO A O 1
ATOM 809 N N . GLU A 1 104 ? 5.678 -13.180 0.679 1.00 73.81 104 GLU A N 1
ATOM 810 C CA . GLU A 1 104 ? 6.704 -14.191 0.995 1.00 73.81 104 GLU A CA 1
ATOM 811 C C . GLU A 1 104 ? 6.070 -15.447 1.604 1.00 73.81 104 GLU A C 1
ATOM 813 O O . GLU A 1 104 ? 6.644 -16.533 1.604 1.00 73.81 104 GLU A O 1
ATOM 818 N N . SER A 1 105 ? 4.869 -15.310 2.159 1.00 66.62 105 SER A N 1
ATOM 819 C CA . SER A 1 105 ? 4.087 -16.391 2.745 1.00 66.62 105 SER A CA 1
ATOM 820 C C . SER A 1 105 ? 2.597 -16.059 2.646 1.00 66.62 105 SER A C 1
ATOM 822 O O . SER A 1 105 ? 2.249 -14.886 2.508 1.00 66.62 105 SER A O 1
ATOM 824 N N . PRO A 1 106 ? 1.685 -17.040 2.797 1.00 65.50 106 PRO A N 1
ATOM 825 C CA . PRO A 1 106 ? 0.242 -16.816 2.659 1.00 65.50 106 PRO A CA 1
ATOM 826 C C . PRO A 1 106 ? -0.342 -15.733 3.579 1.00 65.50 106 PRO A C 1
ATOM 828 O O . PRO A 1 106 ?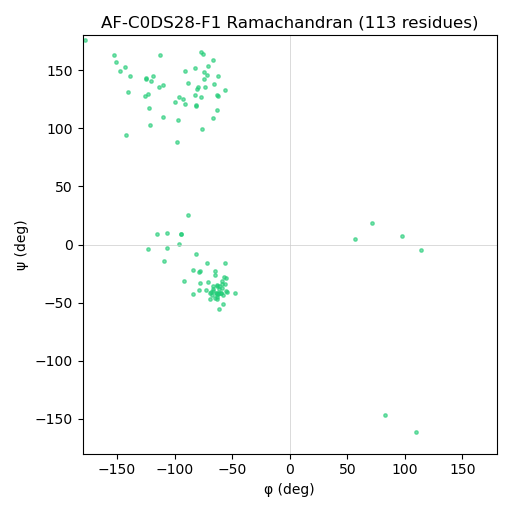 -1.474 -15.312 3.376 1.00 65.50 106 PRO A O 1
ATOM 831 N N . GLN A 1 107 ? 0.390 -15.321 4.616 1.00 67.44 107 GLN A N 1
ATOM 832 C CA . GLN A 1 107 ? -0.046 -14.345 5.618 1.00 67.44 107 GLN A CA 1
ATOM 833 C C . GLN A 1 107 ? 0.894 -13.133 5.732 1.00 67.44 107 GLN A C 1
ATOM 835 O O . GLN A 1 107 ? 0.579 -12.205 6.476 1.00 67.44 107 GLN A O 1
ATOM 840 N N . GLN A 1 108 ? 2.015 -13.107 4.999 1.00 69.44 108 GLN A N 1
ATOM 841 C CA . GLN A 1 108 ? 3.044 -12.077 5.145 1.00 69.44 108 GLN A CA 1
ATOM 842 C C . GLN A 1 108 ? 3.613 -11.647 3.791 1.00 69.44 108 GLN A C 1
ATOM 844 O O . GLN A 1 108 ? 4.025 -12.477 2.979 1.00 69.44 108 GLN A O 1
ATOM 849 N N . LEU A 1 109 ? 3.669 -10.334 3.579 1.00 73.19 109 LEU A N 1
ATOM 850 C CA . LEU A 1 109 ? 4.373 -9.732 2.452 1.00 73.19 109 LEU A CA 1
ATOM 851 C C . LEU A 1 109 ? 5.885 -9.773 2.652 1.00 73.19 109 LEU A C 1
ATOM 853 O O . LEU A 1 109 ? 6.379 -9.572 3.762 1.00 73.19 109 LEU A O 1
ATOM 857 N N . GLY A 1 110 ? 6.597 -10.002 1.556 1.00 68.44 110 GLY A N 1
ATOM 85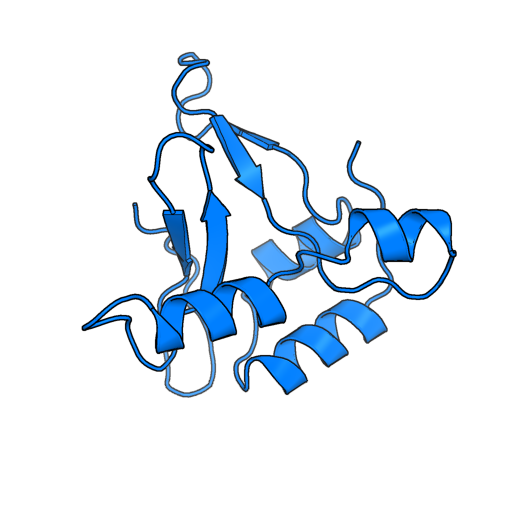8 C CA . GLY A 1 110 ? 8.042 -9.907 1.507 1.00 68.44 110 GLY A CA 1
ATOM 859 C C . GLY A 1 110 ? 8.541 -8.473 1.500 1.00 68.44 110 GLY A C 1
ATOM 860 O O . GLY A 1 110 ? 7.798 -7.532 1.227 1.00 68.44 110 GLY A O 1
ATOM 861 N N . GLU A 1 111 ? 9.828 -8.307 1.792 1.00 68.88 111 GLU A N 1
ATOM 862 C CA . GLU A 1 111 ? 10.494 -6.998 1.741 1.00 68.88 111 GLU A CA 1
ATOM 863 C C . GLU A 1 111 ? 10.924 -6.587 0.324 1.00 68.88 111 GLU A C 1
ATOM 865 O O . GLU A 1 111 ? 11.371 -5.458 0.121 1.00 68.88 111 GLU A O 1
ATOM 870 N N . ALA A 1 112 ? 10.806 -7.489 -0.652 1.00 59.88 112 ALA A N 1
ATOM 871 C CA . ALA A 1 112 ? 11.157 -7.220 -2.037 1.00 59.88 112 ALA A CA 1
ATOM 872 C C . ALA A 1 112 ? 10.071 -6.377 -2.724 1.00 59.88 112 ALA A C 1
ATOM 874 O O . ALA A 1 112 ? 8.890 -6.732 -2.716 1.00 59.88 112 ALA A O 1
ATOM 875 N N . VAL A 1 113 ? 10.501 -5.267 -3.324 1.00 60.59 113 VAL A N 1
ATOM 876 C CA . VAL A 1 113 ? 9.663 -4.380 -4.133 1.00 60.59 113 VAL A CA 1
ATOM 877 C C . VAL A 1 113 ? 9.849 -4.755 -5.597 1.00 60.59 113 VAL A C 1
ATOM 879 O O . VAL A 1 113 ? 10.982 -4.832 -6.070 1.00 60.59 113 VAL A O 1
ATOM 882 N N . PHE A 1 114 ? 8.742 -5.001 -6.292 1.00 58.41 114 PHE A N 1
ATOM 883 C CA . PHE A 1 114 ? 8.733 -5.341 -7.712 1.00 58.41 114 PHE A CA 1
ATOM 884 C C . PHE A 1 114 ? 8.139 -4.182 -8.517 1.00 58.41 114 PHE A C 1
ATOM 886 O O . PHE A 1 114 ? 7.155 -3.579 -8.076 1.00 58.41 114 PHE A O 1
ATOM 893 N N . LEU A 1 115 ? 8.787 -3.895 -9.650 1.00 54.50 115 LEU A N 1
ATOM 894 C CA . LEU A 1 115 ? 8.395 -2.946 -10.695 1.00 54.50 115 LEU A CA 1
ATOM 895 C C . LEU A 1 115 ?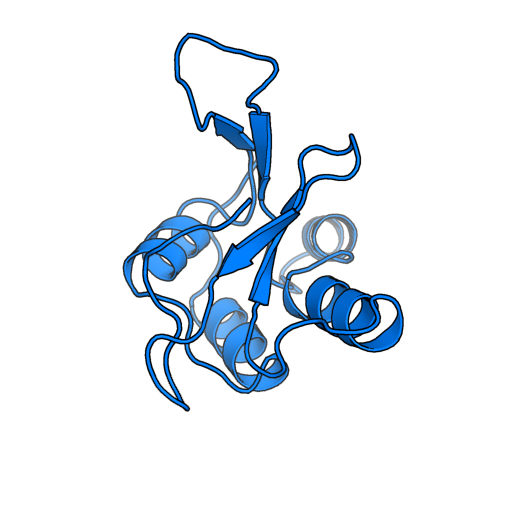 7.702 -3.690 -11.838 1.00 54.50 115 LEU A C 1
ATOM 897 O O . LEU A 1 115 ? 8.225 -4.771 -12.205 1.00 54.50 115 LEU A O 1
#

Solvent-accessible surface area (backbone atoms only — not comparable to full-atom values): 6263 Å² total; per-residue (Å²): 132,46,44,65,43,62,66,68,35,54,50,51,37,25,64,70,62,67,36,41,74,31,70,69,58,50,55,43,32,39,59,29,33,28,39,76,45,55,83,38,92,92,37,79,88,41,39,28,41,32,40,16,53,56,38,78,90,40,77,68,45,30,68,70,15,67,69,12,29,49,59,53,27,51,51,42,57,75,71,38,92,83,52,62,94,69,46,42,40,46,28,32,49,89,79,79,54,49,34,30,30,41,53,70,44,98,57,34,36,34,89,59,76,44,120

InterPro domains:
  IPR018958 Knr4/Smi1-like domain [PF09346] (4-104)
  IPR037883 Knr4/Smi1-like domain superfamily [G3DSA:3.40.1580.10] (3-114)
  IPR037883 Knr4/Smi1-like domain superfamily [SSF160631] (4-101)

Sequence (115 aa):
MPFPVEPKYIQAAEQALGIQLPPRFKARLSAENGGEILLEPDNEDSSFTLLPVFDTSDKKRLRRTCNHIAKETASARESWHGFPTQAVLIGDNQCGDFLLLLPESPQQLGEAVFL

Organism: NCBI:txid546274

Secondary structure (DSSP, 8-state):
------HHHHHHHHHHHTSBPPHHHHHHHHH-SSEEEESSTT-GGGEEEEPPP---SSHHHHHHHSS-HHHHHHHHHHHSTT--TT-EEEEE-SSS-EEEEEEEETTEEEEEEE-

Mean predicted aligned error: 6.52 Å

Foldseek 3Di:
DFAADDVVLQVVLLVLLQAHEDPVVSVCLRHGFWAWDAPDPPDPLSIKTFQGGQDPPDPVSNVVNVPHFSVVQVVCVVPPDPPDSNKTFGTGSVPPDTWIFDCPDPHYTDPDTDD